Protein AF-A0A3R6YAS5-F1 (afdb_monomer_lite)

pLDDT: mean 71.25, std 13.79, range [33.53, 87.19]

Radius of gyration: 24.69 Å; chains: 1; bounding box: 52×56×69 Å

Sequence (147 aa):
MSTKKKSKSNSSSVPAPNKADNGPSIRIVYDVEAYTKHYNHMAATLTRVFPTLRCFGQKATPTLKGMLLAFSILVLQGLLALSVFYGEAFLL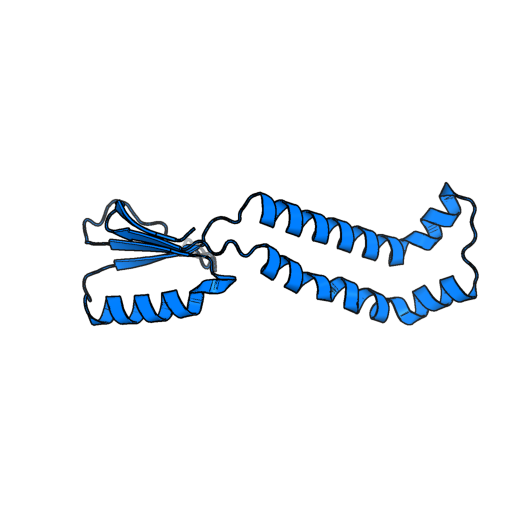DHFGIALEFHVSQFIKDYQMMILLPIAFITPIMQYVARNGKYEVYYNGTTIFLQA

Foldseek 3Di:
DDDPDDPPPPDPDFDDDDPPDPFKEKEKAFACVPCVVVLVVVVVVCCVVPVRYHYHYHYHDFDPQLVVVLVVLVVVLVVQLCCLVCVQVVCCPPVVDHDPPVVNVCSVVCVVVSNVVSVVCNVVSSVSSDDRWIWMDIPNHTPDTDD

Secondary structure (DSSP, 8-state):
-------------PPP--TT--S-EEEEEE-HHHHHHHHHHHHHHHHHH-TTPEEEEEEPPPPHHHHHHHHHHHHHHHHHHHHHHHHHHHHHHHH-----HHHHHHHHHTHHHHHHHHHTTHHHHHHHH----EEEEETTEEEEEE-

Organism: NCBI:txid157072

Structure (mmCIF, N/CA/C/O backbone):
data_AF-A0A3R6YAS5-F1
#
_entry.id   AF-A0A3R6YAS5-F1
#
loop_
_atom_site.group_PDB
_atom_site.id
_atom_site.type_symbol
_atom_site.label_atom_id
_atom_site.label_alt_id
_atom_site.label_comp_id
_atom_site.label_asym_id
_atom_site.label_entity_id
_atom_site.label_seq_id
_atom_site.pdbx_PDB_ins_code
_atom_site.Cartn_x
_atom_site.Cartn_y
_atom_site.Cartn_z
_atom_site.occupancy
_atom_site.B_iso_or_equiv
_atom_site.auth_seq_id
_atom_site.auth_comp_id
_atom_site.auth_asym_id
_atom_site.auth_atom_id
_atom_site.pdbx_PDB_model_num
ATOM 1 N N . MET A 1 1 ? -2.278 42.989 25.191 1.00 33.66 1 MET A N 1
ATOM 2 C CA . MET A 1 1 ? -3.214 42.089 24.478 1.00 33.66 1 MET A CA 1
ATOM 3 C C . MET A 1 1 ? -2.397 41.093 23.669 1.00 33.66 1 MET A C 1
ATOM 5 O O . MET A 1 1 ? -1.749 41.496 22.718 1.00 33.66 1 MET A O 1
ATOM 9 N N . SER A 1 2 ? -2.339 39.831 24.103 1.00 40.03 2 SER A N 1
ATOM 10 C CA . SER A 1 2 ? -1.524 38.781 23.476 1.00 40.03 2 SER A CA 1
ATOM 11 C C . SER A 1 2 ? -2.443 37.788 22.767 1.00 40.03 2 SER A C 1
ATOM 13 O O . SER A 1 2 ? -3.175 37.036 23.409 1.00 40.03 2 SER A O 1
ATOM 15 N N . THR A 1 3 ? -2.459 37.824 21.438 1.00 44.53 3 THR A N 1
ATOM 16 C CA . THR A 1 3 ? -3.255 36.929 20.592 1.00 44.53 3 THR A CA 1
ATOM 17 C C . THR A 1 3 ? -2.469 35.650 20.315 1.00 44.53 3 THR A C 1
ATOM 19 O O . THR A 1 3 ? -1.824 35.483 19.281 1.00 44.53 3 THR A O 1
ATOM 22 N N . LYS A 1 4 ? -2.526 34.694 21.248 1.00 41.19 4 LYS A N 1
ATOM 23 C CA . LYS A 1 4 ? -2.012 33.339 21.006 1.00 41.19 4 LYS A CA 1
ATOM 24 C C . LYS A 1 4 ? -2.959 32.604 20.046 1.00 41.19 4 LYS A C 1
ATOM 26 O O . LYS A 1 4 ? -3.986 32.060 20.449 1.00 41.19 4 LYS A O 1
ATOM 31 N N . LYS A 1 5 ? -2.608 32.614 18.757 1.00 39.31 5 LYS A N 1
ATOM 32 C CA . LYS A 1 5 ? -3.210 31.802 17.685 1.00 39.31 5 LYS A CA 1
ATOM 33 C C . LYS A 1 5 ? -3.177 30.321 18.095 1.00 39.31 5 LYS A C 1
ATOM 35 O O . LYS A 1 5 ? -2.110 29.714 18.161 1.00 39.31 5 LYS A O 1
ATOM 40 N N . LYS A 1 6 ? -4.345 29.731 18.366 1.00 36.88 6 LYS A N 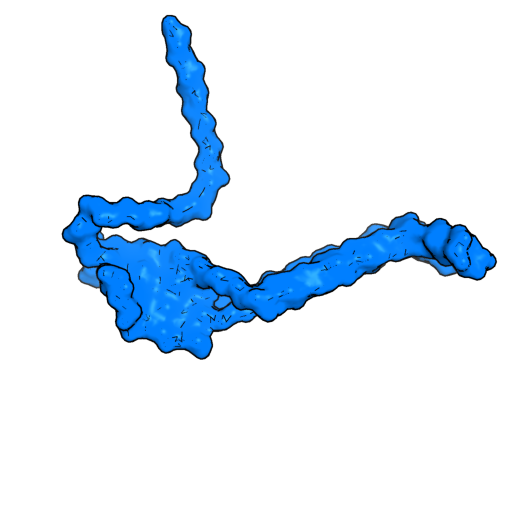1
ATOM 41 C CA . LYS A 1 6 ? -4.510 28.278 18.525 1.00 36.88 6 LYS A CA 1
ATOM 42 C C . LYS A 1 6 ? -4.330 27.637 17.146 1.00 36.88 6 LYS A C 1
ATOM 44 O O . LYS A 1 6 ? -5.218 27.705 16.302 1.00 36.88 6 LYS A O 1
ATOM 49 N N . SER A 1 7 ? -3.153 27.061 16.919 1.00 36.62 7 SER A N 1
ATOM 50 C CA . SER A 1 7 ? -2.884 26.171 15.791 1.00 36.62 7 SER A CA 1
ATOM 51 C C . SER A 1 7 ? -3.851 24.986 15.857 1.00 36.62 7 SER A C 1
ATOM 53 O O . SER A 1 7 ? -3.826 24.194 16.801 1.00 36.62 7 SER A O 1
ATOM 55 N N . LYS A 1 8 ? -4.753 24.908 14.877 1.00 40.12 8 LYS A N 1
ATOM 56 C CA . LYS A 1 8 ? -5.668 23.788 14.673 1.00 40.12 8 LYS A CA 1
ATOM 57 C C . LYS A 1 8 ? -4.883 22.696 13.943 1.00 40.12 8 LYS A C 1
ATOM 59 O O . LYS A 1 8 ? -4.881 22.634 12.720 1.00 40.12 8 LYS A O 1
ATOM 64 N N . SER A 1 9 ? -4.167 21.881 14.714 1.00 33.53 9 SER A N 1
ATOM 65 C CA . SER A 1 9 ? -3.561 20.638 14.235 1.00 33.53 9 SER A CA 1
ATOM 66 C C . SER A 1 9 ? -4.675 19.624 13.974 1.00 33.53 9 SER A C 1
ATOM 68 O O . SER A 1 9 ? -5.212 19.015 14.899 1.00 33.53 9 SER A O 1
ATOM 70 N N . ASN A 1 10 ? -5.051 19.478 12.704 1.00 40.72 10 ASN A N 1
ATOM 71 C CA . ASN A 1 10 ? -5.796 18.329 12.202 1.00 40.72 10 ASN A CA 1
ATOM 72 C C . ASN A 1 10 ? -4.840 17.125 12.178 1.00 40.72 10 ASN A C 1
ATOM 74 O O . ASN A 1 10 ? -4.316 16.747 11.136 1.00 40.72 10 ASN A O 1
ATOM 78 N N . SER A 1 11 ? -4.586 16.532 13.342 1.00 34.00 11 SER A N 1
ATOM 79 C CA . SER A 1 11 ? -4.116 15.152 13.401 1.00 34.00 11 SER A CA 1
ATOM 80 C C . SER A 1 11 ? -5.313 14.297 13.780 1.00 34.00 11 SER A C 1
ATOM 82 O O . SER A 1 11 ? -5.859 14.443 14.873 1.00 34.00 11 SER A O 1
ATOM 84 N N . SER A 1 12 ? -5.722 13.405 12.887 1.00 43.22 12 SER A N 1
ATOM 85 C CA . SER A 1 12 ? -6.565 12.253 13.199 1.00 43.22 12 SER A CA 1
ATOM 86 C C . SER A 1 12 ? -5.771 11.262 14.063 1.00 43.22 12 SER A C 1
ATOM 88 O O . SER A 1 12 ? -5.534 10.121 13.671 1.00 43.22 12 SER A O 1
ATOM 90 N N . SER A 1 13 ? -5.285 11.723 15.215 1.00 37.75 13 SER A N 1
ATOM 91 C CA . SER A 1 13 ? -4.716 10.878 16.249 1.00 37.75 13 SER A CA 1
ATOM 92 C C . SER A 1 13 ? -5.852 10.526 17.197 1.00 37.75 13 SER A C 1
ATOM 94 O O . SER A 1 13 ? -6.390 11.361 17.922 1.00 37.75 13 SER A O 1
ATOM 96 N N . VAL A 1 14 ? -6.272 9.263 17.133 1.00 47.59 14 VAL A N 1
ATOM 97 C CA . VAL A 1 14 ? -7.073 8.659 18.197 1.00 47.59 14 VAL A CA 1
ATOM 98 C C . VAL A 1 14 ? -6.329 8.937 19.512 1.00 47.59 14 VAL A C 1
ATOM 100 O O . VAL A 1 14 ? -5.121 8.682 19.559 1.00 47.59 14 VAL A O 1
ATOM 103 N N . PRO A 1 15 ? -6.984 9.496 20.548 1.00 44.47 15 PRO A N 1
ATOM 104 C CA . PRO A 1 15 ? -6.302 9.879 21.774 1.00 44.47 15 PRO A CA 1
ATOM 105 C C . PRO A 1 15 ? -5.559 8.674 22.348 1.00 44.47 15 PRO A C 1
ATOM 107 O O . PRO A 1 15 ? -6.160 7.622 22.582 1.00 44.47 15 PRO A O 1
ATOM 110 N N . ALA A 1 16 ? -4.252 8.822 22.577 1.00 47.47 16 ALA A N 1
ATOM 111 C CA . ALA A 1 16 ? -3.515 7.869 23.389 1.00 47.47 16 ALA A CA 1
ATOM 112 C C . ALA A 1 16 ? -4.207 7.789 24.764 1.00 47.47 16 ALA A C 1
ATOM 114 O O . ALA A 1 16 ? -4.554 8.832 25.327 1.00 47.47 16 ALA A O 1
ATOM 115 N N . PRO A 1 17 ? -4.469 6.585 25.298 1.00 47.72 17 PRO A N 1
ATOM 116 C CA . PRO A 1 17 ? -5.245 6.448 26.517 1.00 47.72 17 PRO A CA 1
ATOM 117 C C . PRO A 1 17 ? -4.462 7.056 27.679 1.00 47.72 17 PRO A C 1
ATOM 119 O O . PRO A 1 17 ? -3.416 6.540 28.077 1.00 47.72 17 PRO A O 1
ATOM 122 N N . ASN A 1 18 ? -4.985 8.153 28.229 1.00 43.28 18 ASN A N 1
ATOM 123 C CA . ASN A 1 18 ? -4.567 8.659 29.526 1.00 43.28 18 ASN A CA 1
ATOM 124 C C . ASN A 1 18 ? -4.810 7.545 30.551 1.00 43.28 18 ASN A C 1
ATOM 126 O O . ASN A 1 18 ? -5.955 7.191 30.826 1.00 43.28 18 ASN A O 1
ATOM 130 N N . LYS A 1 19 ? -3.730 7.004 31.123 1.00 47.19 19 LYS A N 1
ATOM 131 C CA . LYS A 1 19 ? -3.717 5.978 32.185 1.00 47.19 19 LYS A CA 1
ATOM 132 C C . LYS A 1 19 ? -4.412 6.402 33.502 1.00 47.19 19 LYS A C 1
ATOM 134 O O . LYS A 1 19 ? -4.235 5.732 34.508 1.00 47.19 19 LYS A O 1
ATOM 139 N N . ALA A 1 20 ? -5.164 7.503 33.520 1.00 41.66 20 ALA A N 1
ATOM 140 C CA . ALA A 1 20 ? -5.656 8.148 34.737 1.00 41.66 20 ALA A CA 1
ATOM 141 C C . ALA A 1 20 ? -7.187 8.111 34.930 1.00 41.66 20 ALA A C 1
ATOM 143 O O . ALA A 1 20 ? -7.654 8.561 35.968 1.00 41.66 20 ALA A O 1
ATOM 144 N N . ASP A 1 21 ? -7.966 7.553 33.996 1.00 46.03 21 ASP A N 1
ATOM 145 C CA . ASP A 1 21 ? -9.412 7.340 34.184 1.00 46.03 21 ASP A CA 1
ATOM 146 C C . ASP A 1 21 ? -9.695 5.841 34.386 1.00 46.03 21 ASP A C 1
ATOM 148 O O . ASP A 1 21 ? -9.742 5.071 33.425 1.00 46.03 21 ASP A O 1
ATOM 152 N N . ASN A 1 22 ? -9.871 5.433 35.647 1.00 52.41 22 ASN A N 1
ATOM 153 C CA . ASN A 1 22 ? -10.177 4.068 36.107 1.00 52.41 22 ASN A CA 1
ATOM 154 C C . ASN A 1 22 ? -11.610 3.620 35.735 1.00 52.41 22 ASN A C 1
ATOM 156 O O . ASN A 1 22 ? -12.427 3.320 36.602 1.00 52.41 22 ASN A O 1
ATOM 160 N N . GLY A 1 23 ? -11.943 3.597 34.446 1.00 63.34 23 GLY A N 1
ATOM 161 C CA . GLY A 1 23 ? -13.168 2.984 33.924 1.00 63.34 23 GLY A CA 1
ATOM 162 C C . GLY A 1 23 ? -12.866 1.707 33.130 1.00 63.34 23 GLY A C 1
ATOM 163 O O . GLY A 1 23 ? -11.775 1.591 32.563 1.00 63.34 23 GLY A O 1
ATOM 164 N N . PRO A 1 24 ? -13.808 0.748 33.033 1.00 69.75 24 PRO A N 1
ATOM 165 C CA . PRO A 1 24 ? -13.637 -0.415 32.169 1.00 69.75 24 PRO A CA 1
ATOM 166 C C . PRO A 1 24 ? -13.465 0.050 30.716 1.00 69.75 24 PRO A C 1
ATOM 168 O O . PRO A 1 24 ? -14.303 0.771 30.164 1.00 69.75 24 PRO A O 1
ATOM 171 N N . SER A 1 25 ? -12.343 -0.329 30.102 1.00 76.12 25 SER A N 1
ATOM 172 C CA . SER A 1 25 ? -11.995 0.059 28.735 1.00 76.12 25 SER A CA 1
ATOM 173 C C . SER A 1 25 ? -11.669 -1.160 27.882 1.00 76.12 25 SER A C 1
ATOM 175 O O . SER A 1 25 ? -10.976 -2.079 28.324 1.00 76.12 25 SER A O 1
ATOM 177 N N . ILE A 1 26 ? -12.174 -1.160 26.649 1.00 80.50 26 ILE A N 1
ATOM 178 C CA . ILE A 1 26 ? -11.859 -2.158 25.628 1.00 80.50 26 ILE A CA 1
ATOM 179 C C . ILE A 1 26 ? -11.013 -1.481 24.558 1.00 80.50 26 ILE A C 1
ATOM 181 O O . ILE A 1 26 ? -11.403 -0.463 23.987 1.00 80.50 26 ILE A O 1
ATOM 185 N N . ARG A 1 27 ? -9.847 -2.051 24.270 1.00 82.00 27 ARG A N 1
ATOM 186 C CA . ARG A 1 27 ? -8.978 -1.636 23.172 1.00 82.00 27 ARG A CA 1
ATOM 187 C C . ARG A 1 27 ? -8.950 -2.742 22.132 1.00 82.00 27 ARG A C 1
ATOM 189 O O . ARG A 1 27 ? -8.583 -3.867 22.444 1.00 82.00 27 ARG A O 1
ATOM 196 N N . ILE A 1 28 ? -9.294 -2.411 20.898 1.00 81.62 28 ILE A N 1
ATOM 197 C CA . ILE A 1 28 ? -9.254 -3.331 19.763 1.00 81.62 28 ILE A CA 1
ATOM 198 C C . ILE A 1 28 ? -8.097 -2.891 18.873 1.00 81.62 28 ILE A C 1
ATOM 200 O O . ILE A 1 28 ? -8.126 -1.786 18.327 1.00 81.62 28 ILE A O 1
ATOM 204 N N . VAL A 1 29 ? -7.070 -3.726 18.752 1.00 83.00 29 VAL A N 1
ATOM 205 C CA . VAL A 1 29 ? -5.975 -3.537 17.799 1.00 83.00 29 VAL A CA 1
ATOM 206 C C . VAL A 1 29 ? -6.331 -4.315 16.541 1.00 83.00 29 VAL A C 1
ATOM 208 O O . VAL A 1 29 ? -6.454 -5.533 16.591 1.00 83.00 29 VAL A O 1
ATOM 211 N N . TYR A 1 30 ? -6.518 -3.634 15.416 1.00 78.44 30 TYR A N 1
ATOM 212 C CA . TYR A 1 30 ? -6.968 -4.296 14.193 1.00 78.44 30 TYR A CA 1
ATOM 213 C C . TYR A 1 30 ? -6.281 -3.760 12.943 1.00 78.44 30 TYR A C 1
ATOM 215 O O . TYR A 1 30 ? -5.841 -2.606 12.879 1.00 78.44 30 TYR A O 1
ATOM 223 N N . ASP A 1 31 ? -6.200 -4.616 11.931 1.00 79.62 31 ASP A N 1
ATOM 224 C CA . ASP A 1 31 ? -5.846 -4.212 10.579 1.00 79.62 31 ASP A CA 1
ATOM 225 C C . ASP A 1 31 ? -6.971 -3.356 9.979 1.00 79.62 31 ASP A C 1
ATOM 227 O O . ASP A 1 31 ? -8.055 -3.847 9.657 1.00 79.62 31 ASP A O 1
ATOM 231 N N . VAL A 1 32 ? -6.711 -2.054 9.851 1.00 75.75 32 VAL A N 1
ATOM 232 C CA . VAL A 1 32 ? -7.666 -1.057 9.342 1.00 75.75 32 VAL A CA 1
ATOM 233 C C . VAL A 1 32 ? -8.106 -1.389 7.915 1.00 75.75 32 VAL A C 1
ATOM 235 O O . VAL A 1 32 ? -9.259 -1.181 7.552 1.00 75.75 32 VAL A O 1
ATOM 238 N N . GLU A 1 33 ? -7.238 -1.977 7.100 1.00 73.69 33 GLU A N 1
ATOM 239 C CA . GLU A 1 33 ? -7.567 -2.247 5.700 1.00 73.69 33 GLU A CA 1
ATOM 240 C C . GLU A 1 33 ? -8.462 -3.481 5.522 1.00 73.69 33 GLU A C 1
ATOM 242 O O . GLU A 1 33 ? -9.072 -3.673 4.466 1.00 73.69 33 GLU A O 1
ATOM 247 N N . ALA A 1 34 ? -8.566 -4.331 6.544 1.00 73.12 34 ALA A N 1
ATOM 248 C CA . ALA A 1 34 ? -9.394 -5.535 6.526 1.00 73.12 34 ALA A CA 1
ATOM 249 C C . ALA A 1 34 ? -10.624 -5.431 7.440 1.00 73.12 34 ALA A C 1
ATOM 251 O O . ALA A 1 34 ? -11.723 -5.812 7.038 1.00 73.12 34 ALA A O 1
ATOM 252 N N . TYR A 1 35 ? -10.472 -4.876 8.644 1.00 77.50 35 TYR A N 1
ATOM 253 C CA . TYR A 1 35 ? -11.448 -5.030 9.726 1.00 77.50 35 TYR A CA 1
ATOM 254 C C . TYR A 1 35 ? -12.140 -3.738 10.173 1.00 77.50 35 TYR A C 1
ATOM 256 O O . TYR A 1 35 ? -12.896 -3.777 11.141 1.00 77.50 35 TYR A O 1
ATOM 264 N N . THR A 1 36 ? -11.995 -2.605 9.472 1.00 81.44 36 THR A N 1
ATOM 265 C CA . THR A 1 36 ? -12.695 -1.355 9.850 1.00 81.44 36 THR A CA 1
ATOM 266 C C . THR A 1 36 ? -14.211 -1.515 9.952 1.00 81.44 36 THR A C 1
ATOM 268 O O . THR A 1 36 ? -14.816 -1.015 10.898 1.00 81.44 36 THR A O 1
ATOM 271 N N . LYS A 1 37 ? -14.849 -2.242 9.025 1.00 83.19 37 LYS A N 1
ATOM 272 C CA . LYS A 1 37 ? -16.303 -2.483 9.089 1.00 83.19 37 LYS A CA 1
ATOM 273 C C . LYS A 1 37 ? -16.690 -3.309 10.321 1.00 83.19 37 LYS A C 1
ATOM 275 O O . LYS A 1 37 ? -17.661 -2.975 10.996 1.00 83.19 37 LYS A O 1
ATOM 280 N N . HIS A 1 38 ? -15.902 -4.338 10.636 1.00 81.81 38 HIS A N 1
ATOM 281 C CA . HIS A 1 38 ? -16.113 -5.193 11.805 1.00 81.81 38 HIS A CA 1
ATOM 282 C C . HIS A 1 38 ? -15.912 -4.424 13.114 1.00 81.81 38 HIS A C 1
ATOM 284 O O . HIS A 1 38 ? -16.758 -4.509 14.003 1.00 81.81 38 HIS A O 1
ATOM 290 N N . TYR A 1 39 ? -14.862 -3.601 13.196 1.00 82.75 39 TYR A N 1
ATOM 291 C CA . TYR A 1 39 ? -14.630 -2.709 14.329 1.00 82.75 39 TYR A CA 1
ATOM 292 C C . TYR A 1 39 ? -15.796 -1.738 14.528 1.00 82.75 39 TYR A C 1
ATOM 294 O O . TYR A 1 39 ? -16.307 -1.640 15.638 1.00 82.75 39 TYR A O 1
ATOM 302 N N . ASN A 1 40 ? -16.267 -1.065 13.473 1.00 85.19 40 ASN A N 1
ATOM 303 C CA . ASN A 1 40 ? -17.370 -0.105 13.584 1.00 85.19 40 ASN A CA 1
ATOM 304 C C . ASN A 1 40 ? -18.661 -0.769 14.082 1.00 85.19 40 ASN A C 1
ATOM 306 O O . ASN A 1 40 ? -19.341 -0.223 14.949 1.00 85.19 40 ASN A O 1
ATOM 310 N N . HIS A 1 41 ? -18.976 -1.962 13.572 1.00 85.38 41 HIS A N 1
ATOM 311 C CA . HIS A 1 41 ? -20.139 -2.730 14.014 1.00 85.38 41 HIS A CA 1
ATOM 312 C C . HIS A 1 41 ? -20.019 -3.160 15.484 1.00 85.38 41 HIS A C 1
ATOM 314 O O . HIS A 1 41 ? -20.954 -2.988 16.271 1.00 85.38 41 HIS A O 1
ATOM 320 N N . MET A 1 42 ? -18.857 -3.685 15.884 1.00 81.69 42 MET A N 1
ATOM 321 C CA . MET A 1 42 ? -18.604 -4.065 17.273 1.00 81.69 42 MET A CA 1
ATOM 322 C C . MET A 1 42 ? -18.622 -2.866 18.216 1.00 81.69 42 MET A C 1
ATOM 324 O O . MET A 1 42 ? -19.249 -2.942 19.267 1.00 81.69 42 MET A O 1
ATOM 328 N N . ALA A 1 43 ? -17.982 -1.758 17.846 1.00 81.81 43 ALA A N 1
ATOM 329 C CA . ALA A 1 43 ? -17.948 -0.542 18.647 1.00 81.81 43 ALA A CA 1
ATOM 330 C C . ALA A 1 43 ? -19.362 0.017 18.855 1.00 81.81 43 ALA A C 1
ATOM 332 O O . ALA A 1 43 ? -19.717 0.333 19.985 1.00 81.81 43 ALA A O 1
ATOM 333 N N . ALA A 1 44 ? -20.190 0.062 17.805 1.00 83.75 44 ALA A N 1
ATOM 334 C CA . ALA A 1 44 ? -21.585 0.498 17.900 1.00 83.75 44 ALA A CA 1
ATOM 335 C C . ALA A 1 44 ? -22.441 -0.428 18.783 1.00 83.75 44 ALA A C 1
ATOM 337 O O . ALA A 1 44 ? -23.308 0.033 19.523 1.00 83.75 44 ALA A O 1
ATOM 338 N N . THR A 1 45 ? -22.194 -1.739 18.729 1.00 85.19 45 THR A N 1
ATOM 339 C CA . THR A 1 45 ? -22.901 -2.711 19.576 1.00 85.19 45 THR A CA 1
ATOM 340 C C . THR A 1 45 ? -22.466 -2.582 21.038 1.00 85.19 45 THR A C 1
ATOM 342 O O . THR A 1 45 ? -23.305 -2.547 21.935 1.00 85.19 45 THR A O 1
ATOM 345 N N . LEU A 1 46 ? -21.161 -2.450 21.287 1.00 80.38 46 LEU A N 1
ATOM 346 C CA . LEU A 1 46 ? -20.589 -2.317 22.627 1.00 80.38 46 LEU A CA 1
ATOM 347 C C . LEU A 1 46 ? -21.038 -1.032 23.321 1.00 80.38 46 LEU A C 1
ATOM 349 O O . LEU A 1 46 ? -21.391 -1.089 24.492 1.00 80.38 46 LEU A O 1
ATOM 353 N N . THR A 1 47 ? -21.090 0.101 22.619 1.00 81.75 47 THR A N 1
ATOM 354 C CA . THR A 1 47 ? -21.581 1.362 23.200 1.00 81.75 47 THR A CA 1
ATOM 355 C C . THR A 1 47 ? -23.081 1.331 23.477 1.00 81.75 47 THR A C 1
ATOM 357 O O . THR A 1 47 ? -23.536 1.961 24.429 1.00 81.75 47 THR A O 1
ATOM 360 N N . ARG A 1 48 ? -23.856 0.574 22.688 1.00 83.12 48 ARG A N 1
ATOM 361 C CA . ARG A 1 48 ? -25.294 0.382 22.916 1.00 83.12 48 ARG A CA 1
ATOM 362 C C . ARG A 1 48 ? -25.582 -0.495 24.136 1.00 83.12 48 ARG A C 1
ATOM 364 O O . ARG A 1 48 ? -26.515 -0.199 24.873 1.00 83.12 48 ARG A O 1
ATOM 371 N N . VAL A 1 49 ? -24.821 -1.573 24.328 1.00 85.00 49 VAL A N 1
ATOM 372 C CA . VAL A 1 49 ? -25.025 -2.526 25.436 1.00 85.00 49 VAL A CA 1
ATOM 373 C C . VAL A 1 49 ? -24.356 -2.041 26.727 1.00 85.00 49 VAL A C 1
ATOM 375 O O . VAL A 1 49 ? -24.919 -2.197 27.807 1.00 85.00 49 VAL A O 1
ATOM 378 N N . PHE A 1 50 ? -23.186 -1.409 26.624 1.00 80.00 50 PHE A N 1
ATOM 379 C CA . PHE A 1 50 ? -22.392 -0.923 27.753 1.00 80.00 50 PHE A CA 1
ATOM 380 C C . PHE A 1 50 ? -22.028 0.561 27.562 1.00 80.00 50 PHE A C 1
ATOM 382 O O . PHE A 1 50 ? -20.903 0.885 27.178 1.00 80.00 50 PHE A O 1
ATOM 389 N N . PRO A 1 51 ? -22.949 1.497 27.855 1.00 74.00 51 PRO A N 1
ATOM 390 C CA . PRO A 1 51 ? -22.745 2.927 27.595 1.00 74.00 51 PRO A CA 1
ATOM 391 C C . PRO A 1 51 ? -21.645 3.573 28.453 1.00 74.00 51 PRO A C 1
ATOM 393 O O . PRO A 1 51 ? -21.117 4.623 28.100 1.00 74.00 51 PRO A O 1
ATOM 396 N N . THR A 1 52 ? -21.274 2.951 29.575 1.00 75.12 52 THR A N 1
ATOM 397 C CA . THR A 1 52 ? -20.185 3.404 30.457 1.00 75.12 52 THR A CA 1
ATOM 398 C C . THR A 1 52 ? -18.805 2.919 30.010 1.00 75.12 52 THR A C 1
ATOM 400 O O . THR A 1 52 ? -17.790 3.375 30.541 1.00 75.12 52 THR A O 1
ATOM 403 N N . LEU A 1 53 ? -18.746 1.998 29.045 1.00 72.12 53 LEU A N 1
ATOM 404 C CA . LEU A 1 53 ? -17.520 1.346 28.616 1.00 72.12 53 LEU A CA 1
ATOM 405 C C . LEU A 1 53 ? -16.853 2.133 27.482 1.00 72.12 53 LEU A C 1
ATOM 407 O O . LEU A 1 53 ? -17.460 2.430 26.452 1.00 72.12 53 LEU A O 1
ATOM 411 N N . ARG A 1 54 ? -15.570 2.464 27.652 1.00 76.00 54 ARG A N 1
ATOM 412 C CA . ARG A 1 54 ? -14.805 3.191 26.628 1.00 76.00 54 ARG A CA 1
ATOM 413 C C . ARG A 1 54 ? -14.201 2.205 25.628 1.00 76.00 54 ARG A C 1
ATOM 415 O O . ARG A 1 54 ? -13.369 1.382 26.005 1.00 76.00 54 ARG A O 1
ATOM 422 N N . CYS A 1 55 ? -14.598 2.301 24.359 1.00 76.56 55 CYS A N 1
ATOM 423 C CA . CYS A 1 55 ? -14.066 1.476 23.274 1.00 76.56 55 CYS A CA 1
ATOM 424 C C . CYS A 1 55 ? -13.062 2.273 22.428 1.00 76.56 55 CYS A C 1
ATOM 426 O O . CYS A 1 55 ? -13.408 3.305 21.857 1.00 76.56 55 CYS A O 1
ATOM 428 N N . PHE A 1 56 ? -11.831 1.778 22.305 1.00 79.88 56 PHE A N 1
ATOM 429 C CA . PHE A 1 56 ? -10.760 2.406 21.529 1.00 79.88 56 PHE A CA 1
ATOM 430 C C . PHE A 1 56 ? -10.300 1.488 20.401 1.00 79.88 56 PHE A C 1
ATOM 432 O O . PHE A 1 56 ? -10.015 0.314 20.622 1.00 79.88 56 PHE A O 1
ATOM 439 N N . GLY A 1 57 ? -10.206 2.031 19.191 1.00 76.88 57 GLY A N 1
ATOM 440 C CA . GLY A 1 57 ? -9.582 1.362 18.055 1.00 76.88 57 GLY A CA 1
ATOM 441 C C . GLY A 1 57 ? -8.126 1.790 17.932 1.00 76.88 57 GLY A C 1
ATOM 442 O O . GLY A 1 57 ? -7.839 2.985 17.916 1.00 76.88 57 GLY A O 1
ATOM 443 N N . GLN A 1 58 ? -7.209 0.836 17.830 1.00 80.00 58 GLN A N 1
ATOM 444 C CA . GLN A 1 58 ? -5.801 1.088 17.545 1.00 80.00 58 GLN A CA 1
ATOM 445 C C . GLN A 1 58 ? -5.423 0.372 16.244 1.00 80.00 58 GLN A C 1
ATOM 447 O O . GLN A 1 58 ? -5.729 -0.802 16.054 1.00 80.00 58 GLN A O 1
ATOM 452 N N . LYS A 1 59 ? -4.750 1.079 15.331 1.00 77.19 59 LYS A N 1
ATOM 453 C CA . LYS A 1 59 ? -4.238 0.467 14.100 1.00 77.19 59 LYS A CA 1
ATOM 454 C C . LYS A 1 59 ? -3.155 -0.553 14.45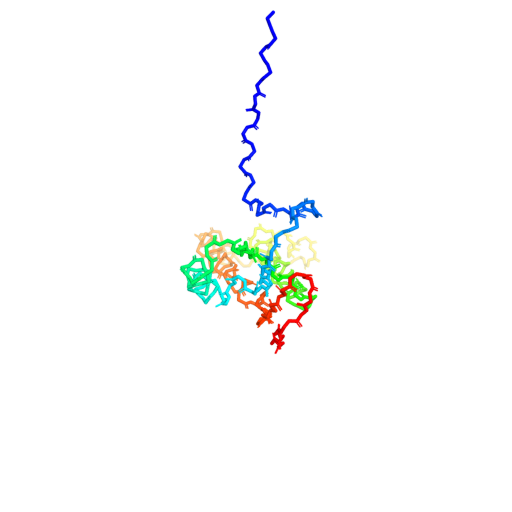7 1.00 77.19 59 LYS A C 1
ATOM 456 O O . LYS A 1 59 ? -2.217 -0.220 15.185 1.00 77.19 59 LYS A O 1
ATOM 461 N N . ALA A 1 60 ? -3.279 -1.772 13.938 1.00 74.19 60 ALA A N 1
ATOM 462 C CA . ALA A 1 60 ? -2.229 -2.776 14.029 1.00 74.19 60 ALA A CA 1
ATOM 463 C C . ALA A 1 60 ? -0.954 -2.265 13.345 1.00 74.19 60 ALA A C 1
ATOM 465 O O . ALA A 1 60 ? -1.002 -1.687 12.256 1.00 74.19 60 ALA A O 1
ATOM 466 N N . THR A 1 61 ? 0.195 -2.467 13.988 1.00 69.00 61 THR A N 1
ATOM 467 C CA . THR A 1 61 ? 1.486 -2.143 13.379 1.00 69.00 61 THR A CA 1
ATOM 468 C C . THR A 1 61 ? 1.699 -3.012 12.142 1.00 69.00 61 THR A C 1
ATOM 470 O O . THR A 1 61 ? 1.457 -4.222 12.222 1.00 69.00 61 THR A O 1
ATOM 473 N N . PRO A 1 62 ? 2.149 -2.432 11.016 1.00 65.19 62 PRO A N 1
ATOM 474 C CA . PRO A 1 62 ? 2.435 -3.205 9.821 1.00 65.19 62 PRO A CA 1
ATOM 475 C C . PRO A 1 62 ? 3.511 -4.264 10.103 1.00 65.19 62 PRO A C 1
ATOM 477 O O . PRO A 1 62 ? 4.440 -4.009 10.873 1.00 65.19 62 PRO A O 1
ATOM 480 N N . THR A 1 63 ? 3.400 -5.457 9.510 1.00 74.75 63 THR A N 1
ATOM 481 C CA . THR A 1 63 ? 4.465 -6.462 9.634 1.00 74.75 63 THR A CA 1
ATOM 482 C C . THR A 1 63 ? 5.721 -5.990 8.910 1.00 74.75 63 THR A C 1
ATOM 484 O O . THR A 1 63 ? 5.655 -5.305 7.888 1.00 74.75 63 THR A O 1
ATOM 487 N N . LEU A 1 64 ? 6.888 -6.409 9.411 1.00 75.00 64 LEU A N 1
ATOM 488 C CA . LEU A 1 64 ? 8.176 -6.111 8.779 1.00 75.00 64 LEU A CA 1
ATOM 489 C C . LEU A 1 64 ? 8.206 -6.572 7.311 1.00 75.00 64 LEU A C 1
ATOM 491 O O . LEU A 1 64 ? 8.709 -5.858 6.451 1.00 75.00 64 LEU A O 1
ATOM 495 N N . LYS A 1 65 ? 7.611 -7.737 7.019 1.00 74.06 65 LYS A N 1
ATOM 496 C CA . LYS A 1 65 ? 7.509 -8.287 5.660 1.00 74.06 65 LYS A CA 1
ATOM 497 C C . LYS A 1 65 ? 6.644 -7.412 4.749 1.00 74.06 65 LYS A C 1
ATOM 499 O O . LYS A 1 65 ? 7.088 -7.082 3.654 1.00 74.06 65 LYS A O 1
ATOM 504 N N . GLY A 1 66 ? 5.462 -6.993 5.211 1.00 72.50 66 GLY A N 1
ATOM 505 C CA . GLY A 1 66 ? 4.588 -6.089 4.455 1.00 72.50 66 GLY A CA 1
ATOM 506 C C . GLY A 1 66 ? 5.241 -4.729 4.198 1.00 72.50 66 GLY A C 1
ATOM 507 O O . GLY A 1 66 ? 5.154 -4.198 3.094 1.00 72.50 66 GLY A O 1
ATOM 508 N N . MET A 1 67 ? 5.983 -4.202 5.178 1.00 74.06 67 MET A N 1
ATOM 509 C CA . MET A 1 67 ? 6.722 -2.943 5.040 1.00 74.06 67 MET A CA 1
ATOM 510 C C . MET A 1 67 ? 7.873 -3.043 4.030 1.00 74.06 67 MET A C 1
ATOM 512 O O . MET A 1 67 ? 8.023 -2.158 3.191 1.00 74.06 67 MET A O 1
ATOM 516 N N . LEU A 1 68 ? 8.661 -4.124 4.074 1.00 80.19 68 LEU A N 1
ATOM 517 C CA . LEU A 1 68 ? 9.743 -4.367 3.113 1.00 80.19 68 LEU A CA 1
ATOM 518 C C . LEU A 1 68 ? 9.212 -4.533 1.690 1.00 80.19 68 LEU A C 1
ATOM 520 O O . LEU A 1 68 ? 9.798 -4.002 0.749 1.00 80.19 68 LEU A O 1
ATOM 524 N N . LEU A 1 69 ? 8.092 -5.236 1.529 1.00 79.88 69 LEU A N 1
ATOM 525 C CA . LEU A 1 69 ? 7.504 -5.457 0.216 1.00 79.88 69 LEU A CA 1
ATOM 526 C C . LEU A 1 69 ? 6.910 -4.157 -0.345 1.00 79.88 69 LEU A C 1
ATOM 528 O O . LEU A 1 69 ? 7.224 -3.797 -1.478 1.00 79.88 69 LEU A O 1
ATOM 532 N N . ALA A 1 70 ? 6.173 -3.382 0.455 1.00 78.25 70 ALA A N 1
ATOM 533 C CA . ALA A 1 70 ? 5.711 -2.050 0.054 1.00 78.25 70 ALA A CA 1
ATOM 534 C C . ALA A 1 70 ? 6.879 -1.124 -0.333 1.00 78.25 70 ALA A C 1
ATOM 536 O O . ALA A 1 70 ? 6.818 -0.443 -1.355 1.00 78.25 70 ALA A O 1
ATOM 537 N N . PHE A 1 71 ? 7.977 -1.155 0.429 1.00 82.19 71 PHE A N 1
ATOM 538 C CA . PHE A 1 71 ? 9.189 -0.407 0.099 1.00 82.19 71 PHE A CA 1
ATOM 539 C C . PHE A 1 71 ? 9.826 -0.879 -1.215 1.00 82.19 71 PHE A C 1
ATOM 541 O O . PHE A 1 71 ? 10.205 -0.053 -2.039 1.00 82.19 71 PHE A O 1
ATOM 548 N N . SER A 1 72 ? 9.892 -2.191 -1.460 1.00 83.69 72 SER A N 1
ATOM 549 C CA . SER A 1 72 ? 10.428 -2.736 -2.715 1.00 83.69 72 SER A CA 1
ATOM 550 C C . SER A 1 72 ? 9.612 -2.300 -3.934 1.00 83.69 72 SER A C 1
ATOM 552 O O . SER A 1 72 ? 10.188 -1.916 -4.950 1.00 83.69 72 SER A O 1
ATOM 554 N N . ILE A 1 73 ? 8.281 -2.268 -3.810 1.00 83.81 73 ILE A N 1
ATOM 555 C CA . ILE A 1 73 ? 7.391 -1.772 -4.861 1.00 83.81 73 ILE A CA 1
ATOM 556 C C . ILE A 1 73 ? 7.637 -0.276 -5.087 1.00 83.81 73 ILE A C 1
ATOM 558 O O . ILE A 1 73 ? 7.691 0.158 -6.233 1.00 83.81 73 ILE A O 1
ATOM 562 N N . LEU A 1 74 ? 7.832 0.510 -4.023 1.00 83.94 74 LEU A N 1
ATOM 563 C CA . LEU A 1 74 ? 8.085 1.949 -4.132 1.00 83.94 74 LEU A CA 1
ATOM 564 C C . LEU A 1 74 ? 9.401 2.230 -4.860 1.00 83.94 74 LEU A C 1
ATOM 566 O O . LEU A 1 74 ? 9.451 3.081 -5.746 1.00 83.94 74 LEU A O 1
ATOM 570 N N . VAL A 1 75 ? 10.455 1.492 -4.512 1.00 86.56 75 VAL A N 1
ATOM 571 C CA . VAL A 1 75 ? 11.756 1.584 -5.182 1.00 86.56 75 VAL A CA 1
ATOM 572 C C . VAL A 1 75 ? 11.625 1.195 -6.651 1.00 86.56 75 VAL A C 1
ATOM 574 O O . VAL A 1 75 ? 12.104 1.924 -7.516 1.00 86.56 75 VAL A O 1
ATOM 577 N N . LEU A 1 76 ? 10.929 0.096 -6.951 1.00 87.19 76 LEU A N 1
ATOM 578 C CA . LEU A 1 76 ? 10.692 -0.346 -8.324 1.00 87.19 76 LEU A CA 1
ATOM 579 C C . LEU A 1 76 ? 9.913 0.705 -9.129 1.00 87.19 76 LEU A C 1
ATOM 581 O O . LEU A 1 76 ? 10.285 1.008 -10.259 1.00 87.19 76 LEU A O 1
ATOM 585 N N . GLN A 1 77 ? 8.879 1.304 -8.538 1.00 85.12 77 GLN A N 1
ATOM 586 C CA . GLN A 1 77 ? 8.078 2.364 -9.150 1.00 85.12 77 GLN A CA 1
ATOM 587 C C . GLN A 1 77 ? 8.919 3.617 -9.429 1.00 85.12 77 GLN A C 1
ATOM 589 O O . GLN A 1 77 ? 8.814 4.206 -10.505 1.00 85.12 77 GLN A O 1
ATOM 594 N N . GLY A 1 78 ? 9.788 3.996 -8.487 1.00 84.56 78 GLY A N 1
ATOM 595 C CA . GLY A 1 78 ? 10.738 5.092 -8.653 1.00 84.56 78 GLY A CA 1
ATOM 596 C C . GLY A 1 78 ? 11.748 4.825 -9.768 1.00 84.56 78 GLY A C 1
ATOM 597 O O . GLY A 1 78 ? 11.969 5.697 -10.601 1.00 84.56 78 GLY A O 1
ATOM 598 N N . LEU A 1 79 ? 12.306 3.613 -9.836 1.00 86.25 79 LEU A N 1
ATOM 599 C CA . LEU A 1 79 ? 13.234 3.207 -10.896 1.00 86.25 79 LEU A CA 1
ATOM 600 C C . LEU A 1 79 ? 12.561 3.177 -12.270 1.00 86.25 79 LEU A C 1
ATOM 602 O O . LEU A 1 79 ? 13.134 3.676 -13.233 1.00 86.25 79 LEU A O 1
ATOM 606 N N . LEU A 1 80 ? 11.335 2.656 -12.362 1.00 84.19 80 LEU A N 1
ATOM 607 C CA . LEU A 1 80 ? 10.536 2.674 -13.589 1.00 84.19 80 LEU A CA 1
ATOM 608 C C . LEU A 1 80 ? 10.275 4.108 -14.054 1.00 84.19 80 LEU A C 1
ATOM 610 O O . LEU A 1 80 ? 10.546 4.430 -15.208 1.00 84.19 80 LEU A O 1
ATOM 614 N N . ALA A 1 81 ? 9.834 4.995 -13.161 1.00 83.38 81 ALA A N 1
ATOM 615 C CA . ALA A 1 81 ? 9.645 6.401 -13.503 1.00 83.38 81 ALA A CA 1
ATOM 616 C C . ALA A 1 81 ? 10.965 7.040 -13.964 1.00 83.38 81 ALA A C 1
ATOM 618 O O . ALA A 1 81 ? 11.018 7.652 -15.027 1.00 83.38 81 ALA A O 1
ATOM 619 N N . LEU A 1 82 ? 12.053 6.835 -13.222 1.00 83.56 82 LEU A N 1
ATOM 620 C CA . LEU A 1 82 ? 13.365 7.392 -13.547 1.00 83.56 82 LEU A CA 1
ATOM 621 C C . LEU A 1 82 ? 13.893 6.861 -14.887 1.00 83.56 82 LEU A C 1
ATOM 623 O O . LEU A 1 82 ? 14.455 7.631 -15.657 1.00 83.56 82 LEU A O 1
ATOM 627 N N . SER A 1 83 ? 13.629 5.597 -15.222 1.00 81.12 83 SER A N 1
ATOM 628 C CA . SER A 1 83 ? 13.960 5.021 -16.530 1.00 81.12 83 SER A CA 1
ATOM 629 C C . SER A 1 83 ? 13.168 5.652 -17.680 1.00 81.12 83 SER A C 1
ATOM 631 O O . SER A 1 83 ? 13.713 5.840 -18.760 1.00 81.12 83 SER A O 1
ATOM 633 N N . VAL A 1 84 ? 11.920 6.067 -17.452 1.00 81.75 84 VAL A N 1
ATOM 634 C CA . VAL A 1 84 ? 11.116 6.763 -18.469 1.00 81.75 84 VAL A CA 1
ATOM 635 C C . VAL A 1 84 ? 11.632 8.187 -18.710 1.00 81.75 84 VAL A C 1
ATOM 637 O O . VAL A 1 84 ? 11.639 8.646 -19.847 1.00 81.75 84 VAL A O 1
ATOM 640 N N . PHE A 1 85 ? 12.089 8.886 -17.665 1.00 77.00 85 PHE A N 1
ATOM 641 C CA . PHE A 1 85 ? 12.590 10.265 -17.783 1.00 77.00 85 PHE A CA 1
ATOM 642 C C . PHE A 1 85 ? 14.060 10.359 -18.215 1.00 77.00 85 PHE A C 1
ATOM 644 O O . PHE A 1 85 ? 14.420 11.261 -18.966 1.00 77.00 85 PHE A O 1
ATOM 651 N N . TYR A 1 86 ? 14.910 9.455 -17.731 1.00 79.44 86 TYR A N 1
ATOM 652 C CA . TYR A 1 86 ? 16.368 9.529 -17.872 1.00 79.44 86 TYR A CA 1
ATOM 653 C C . TYR A 1 86 ? 16.984 8.290 -18.526 1.00 79.44 86 TYR A C 1
ATOM 655 O O . TYR A 1 86 ? 18.197 8.255 -18.719 1.00 79.44 86 TYR A O 1
ATOM 663 N N . GLY A 1 87 ? 16.192 7.274 -18.880 1.00 74.88 87 GLY A N 1
ATOM 664 C CA . GLY A 1 87 ? 16.711 6.028 -19.450 1.00 74.88 87 GLY A CA 1
ATOM 665 C C . GLY A 1 87 ? 17.452 6.234 -20.766 1.00 74.88 87 GLY A C 1
ATOM 666 O O . GLY A 1 87 ? 18.477 5.598 -20.980 1.00 74.88 87 GLY A O 1
ATOM 667 N N . GLU A 1 88 ? 17.000 7.169 -21.606 1.00 72.38 88 GLU A N 1
ATOM 668 C CA . GLU A 1 88 ? 17.692 7.512 -22.854 1.00 72.38 88 GLU A CA 1
ATOM 669 C C . GLU A 1 88 ? 19.092 8.087 -22.582 1.00 72.38 88 GLU A C 1
ATOM 671 O O . GLU A 1 88 ? 20.065 7.617 -23.161 1.00 72.38 88 GLU A O 1
ATOM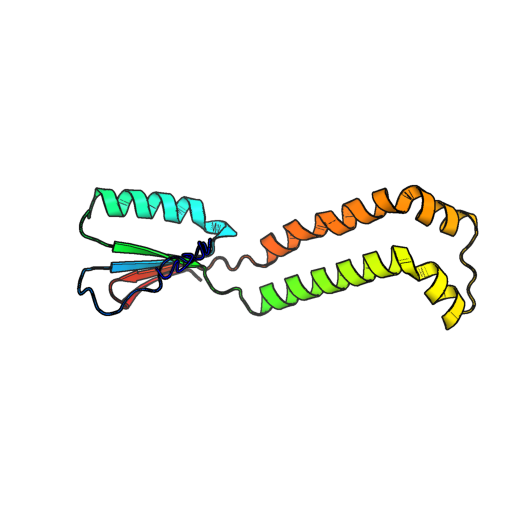 676 N N . ALA A 1 89 ? 19.213 9.032 -21.643 1.00 72.81 89 ALA A N 1
ATOM 677 C CA . ALA A 1 89 ? 20.497 9.621 -21.260 1.00 72.81 89 ALA A CA 1
ATOM 678 C C . ALA A 1 89 ? 21.420 8.603 -20.568 1.00 72.81 89 ALA A C 1
ATOM 680 O O . ALA A 1 89 ? 22.607 8.537 -20.867 1.00 72.81 89 ALA A O 1
ATOM 681 N N . PHE A 1 90 ? 20.870 7.757 -19.693 1.00 72.38 90 PHE A N 1
ATOM 682 C CA . PHE A 1 90 ? 21.625 6.721 -18.989 1.00 72.38 90 PHE A CA 1
ATOM 683 C C . PHE A 1 90 ? 22.198 5.659 -19.944 1.00 72.38 90 PHE A C 1
ATOM 685 O O . PHE A 1 90 ? 23.348 5.250 -19.794 1.00 72.38 90 PHE A O 1
ATOM 692 N N . LEU A 1 91 ? 21.418 5.218 -20.937 1.00 70.81 91 LEU A N 1
ATOM 693 C CA . LEU A 1 91 ? 21.869 4.254 -21.948 1.00 70.81 91 LEU A CA 1
ATOM 694 C C . LEU A 1 91 ? 22.930 4.849 -22.881 1.00 70.81 91 LEU A C 1
ATOM 696 O O . LEU A 1 91 ? 23.881 4.153 -23.247 1.00 70.81 91 LEU A O 1
ATOM 700 N N . LEU A 1 92 ? 22.795 6.134 -23.219 1.00 74.25 92 LEU A N 1
ATOM 701 C CA . LEU A 1 92 ? 23.765 6.841 -24.047 1.00 74.25 92 LEU A CA 1
ATOM 702 C C . LEU A 1 92 ? 25.105 7.022 -23.318 1.00 74.25 92 LEU A C 1
ATOM 704 O O . LEU A 1 92 ? 26.145 6.669 -23.869 1.00 74.25 92 LEU A O 1
ATOM 708 N N . ASP A 1 93 ? 25.077 7.511 -22.075 1.00 76.06 93 ASP A N 1
ATOM 709 C CA . ASP A 1 93 ? 26.284 7.883 -21.325 1.00 76.06 93 ASP A CA 1
ATOM 710 C C . ASP A 1 93 ? 27.062 6.675 -20.790 1.00 76.06 93 ASP A C 1
ATOM 712 O O . ASP A 1 93 ? 28.292 6.707 -20.744 1.00 76.06 93 ASP A O 1
ATOM 716 N N . HIS A 1 94 ? 26.378 5.599 -20.384 1.00 75.44 94 HIS A N 1
ATOM 717 C CA . HIS A 1 94 ? 27.050 4.435 -19.791 1.00 75.44 94 HIS A CA 1
ATOM 718 C C . HIS A 1 94 ? 27.320 3.292 -20.765 1.00 75.44 94 HIS A C 1
ATOM 720 O O . HIS A 1 94 ? 28.285 2.554 -20.562 1.00 75.44 94 HIS A O 1
ATOM 726 N N . PHE A 1 95 ? 26.499 3.128 -21.805 1.00 73.12 95 PHE A N 1
ATOM 727 C CA . PHE A 1 95 ? 26.632 2.014 -22.749 1.00 73.12 95 PHE A CA 1
ATOM 728 C C . PHE A 1 95 ? 26.933 2.462 -24.182 1.00 73.12 95 PHE A C 1
ATOM 730 O O . PHE A 1 95 ? 27.222 1.612 -25.022 1.00 73.12 95 PHE A O 1
ATOM 737 N N . GLY A 1 96 ? 26.88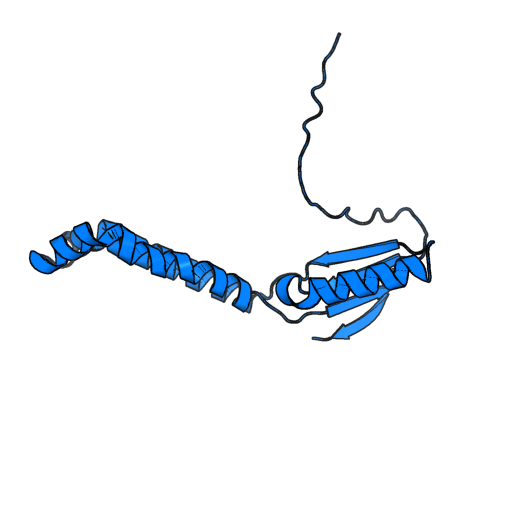5 3.766 -24.484 1.00 69.69 96 GLY A N 1
ATOM 738 C CA . GLY A 1 96 ? 27.068 4.276 -25.846 1.00 69.69 96 GLY A CA 1
ATOM 739 C C . GLY A 1 96 ? 25.960 3.839 -26.809 1.00 69.69 96 GLY A C 1
ATOM 740 O O . GLY A 1 96 ? 26.131 3.922 -28.024 1.00 69.69 96 GLY A O 1
ATOM 741 N N . ILE A 1 97 ? 24.836 3.337 -26.286 1.00 71.94 97 ILE A N 1
ATOM 742 C CA . ILE A 1 97 ? 23.727 2.827 -27.090 1.00 71.94 97 ILE A CA 1
ATOM 743 C C . ILE A 1 97 ? 22.776 3.988 -27.355 1.00 71.94 97 ILE A C 1
ATOM 745 O O . ILE A 1 97 ? 22.026 4.408 -26.473 1.00 71.94 97 ILE A O 1
ATOM 749 N N . ALA A 1 98 ? 22.797 4.489 -28.590 1.00 66.56 98 ALA A N 1
ATOM 750 C CA . ALA A 1 98 ? 21.766 5.387 -29.083 1.00 66.56 98 ALA A CA 1
ATOM 751 C C . ALA A 1 98 ? 20.442 4.629 -29.163 1.00 66.56 98 ALA A C 1
ATOM 753 O O . ALA A 1 98 ? 20.311 3.661 -29.916 1.00 66.56 98 ALA A O 1
ATOM 754 N N . LEU A 1 99 ? 19.470 5.060 -28.361 1.00 66.62 99 LEU A N 1
ATOM 755 C CA . LEU A 1 99 ? 18.122 4.529 -28.445 1.00 66.62 99 LEU A CA 1
ATOM 756 C C . LEU A 1 99 ? 17.563 4.863 -29.832 1.00 66.62 99 LEU A C 1
ATOM 758 O O . LEU A 1 99 ? 17.676 5.997 -30.300 1.00 66.62 99 LEU A O 1
ATOM 762 N N . GLU A 1 100 ? 16.991 3.867 -30.502 1.00 73.00 100 GLU A N 1
ATOM 763 C CA . GLU A 1 100 ? 16.441 4.044 -31.842 1.00 73.00 100 GLU A CA 1
ATOM 764 C C . GLU A 1 100 ? 15.418 5.191 -31.853 1.00 73.00 100 GLU A C 1
ATOM 766 O O . GLU A 1 100 ? 14.571 5.295 -30.960 1.00 73.00 100 GLU A O 1
ATOM 771 N N . PHE A 1 101 ? 15.486 6.051 -32.874 1.00 72.00 101 PHE A N 1
ATOM 772 C CA . PHE A 1 101 ? 14.683 7.276 -32.976 1.00 72.00 101 PHE A CA 1
ATOM 773 C C . PHE A 1 101 ? 13.181 7.030 -32.751 1.00 72.00 101 PHE A C 1
ATOM 775 O O . PHE A 1 101 ? 12.528 7.788 -32.039 1.00 72.00 101 PHE A O 1
ATOM 782 N N . HIS A 1 102 ? 12.652 5.922 -33.278 1.00 72.25 102 HIS A N 1
ATOM 783 C CA . HIS A 1 102 ? 11.242 5.552 -33.138 1.00 72.25 102 HIS A CA 1
ATOM 784 C C . HIS A 1 102 ? 10.861 5.204 -31.690 1.00 72.25 102 HIS A C 1
ATOM 786 O O . HIS A 1 102 ? 9.765 5.532 -31.241 1.00 72.25 102 HIS A O 1
ATOM 792 N N . VAL A 1 103 ? 11.772 4.585 -30.935 1.00 72.44 103 VAL A N 1
ATOM 793 C CA . VAL A 1 103 ? 11.558 4.209 -29.530 1.00 72.44 103 VAL A CA 1
ATOM 794 C C . VAL A 1 103 ? 11.667 5.437 -28.625 1.00 72.44 103 VAL A C 1
ATOM 796 O O . VAL A 1 103 ? 10.835 5.624 -27.739 1.00 72.44 103 VAL A O 1
ATOM 799 N N . SER A 1 104 ? 12.644 6.312 -28.881 1.00 73.19 104 SER A N 1
ATOM 800 C CA . SER A 1 104 ? 12.800 7.587 -28.167 1.00 73.19 104 SER A CA 1
ATOM 801 C C . SER A 1 104 ? 11.573 8.487 -28.338 1.00 73.19 104 SER A C 1
ATOM 803 O O . SER A 1 104 ? 11.034 9.014 -27.361 1.00 73.19 104 SER A O 1
ATOM 805 N N . GLN A 1 105 ? 11.079 8.611 -29.572 1.00 77.06 105 GLN A N 1
ATOM 806 C CA . GLN A 1 105 ? 9.907 9.422 -29.876 1.00 77.06 105 GLN A CA 1
ATOM 807 C C . GLN A 1 105 ? 8.629 8.821 -29.272 1.00 77.06 105 GLN A C 1
ATOM 809 O O . GLN A 1 105 ? 7.850 9.544 -28.661 1.00 77.06 105 GLN A O 1
ATOM 814 N N . PHE A 1 106 ? 8.468 7.493 -29.309 1.00 78.62 106 PHE A N 1
ATOM 815 C CA . PHE A 1 106 ? 7.356 6.808 -28.643 1.00 78.62 106 PHE A CA 1
ATOM 816 C C . PHE A 1 106 ? 7.338 7.043 -27.123 1.00 78.62 106 PHE A C 1
ATOM 818 O O . PHE A 1 106 ? 6.288 7.338 -26.556 1.00 78.62 106 PHE A O 1
ATOM 825 N N . ILE A 1 107 ? 8.487 6.949 -26.445 1.00 78.31 107 ILE A N 1
ATOM 826 C CA . ILE A 1 107 ? 8.562 7.176 -24.991 1.00 78.31 107 ILE A CA 1
ATOM 827 C C . ILE A 1 107 ? 8.191 8.622 -24.641 1.00 78.31 107 ILE A C 1
ATOM 829 O O . ILE A 1 107 ? 7.495 8.837 -23.650 1.00 78.31 107 ILE A O 1
ATOM 833 N N . LYS A 1 108 ? 8.609 9.599 -25.454 1.00 77.31 108 LYS A N 1
ATOM 834 C CA . LYS A 1 108 ? 8.290 11.024 -25.264 1.00 77.31 108 LYS A CA 1
ATOM 835 C C . LYS A 1 108 ? 6.814 11.325 -25.534 1.00 77.31 108 LYS A C 1
ATOM 837 O O . LYS A 1 108 ? 6.171 11.976 -24.713 1.00 77.31 108 LYS A O 1
ATOM 842 N N . ASP A 1 109 ? 6.261 10.794 -26.620 1.00 83.31 109 ASP A N 1
ATOM 843 C CA . ASP A 1 109 ? 4.872 11.041 -27.027 1.00 83.31 109 ASP A CA 1
ATOM 844 C C . ASP A 1 109 ? 3.863 10.367 -26.082 1.00 83.31 109 ASP A C 1
ATOM 846 O O . ASP A 1 109 ? 2.803 10.923 -25.785 1.00 83.31 109 ASP A O 1
ATOM 850 N N . TYR A 1 110 ? 4.203 9.191 -25.547 1.00 82.88 110 TYR A N 1
ATOM 851 C CA . TYR A 1 110 ? 3.331 8.409 -24.664 1.00 82.88 110 TYR A CA 1
ATOM 852 C C . TYR A 1 110 ? 3.746 8.443 -23.193 1.00 82.88 110 TYR A C 1
ATOM 854 O O . TYR A 1 110 ? 3.226 7.670 -22.387 1.00 82.88 110 TYR A O 1
ATOM 862 N N . GLN A 1 111 ? 4.632 9.359 -22.803 1.00 76.69 111 GLN A N 1
ATOM 863 C CA . GLN A 1 111 ? 5.206 9.420 -21.460 1.00 76.69 111 GLN A CA 1
ATOM 864 C C . GLN A 1 111 ? 4.144 9.395 -20.352 1.00 76.69 111 GLN A C 1
ATOM 866 O O . GLN A 1 111 ? 4.218 8.603 -19.414 1.00 76.69 111 GLN A O 1
ATOM 871 N N . MET A 1 112 ? 3.100 10.215 -20.491 1.00 76.69 112 MET A N 1
ATOM 872 C CA . MET A 1 112 ? 2.004 10.287 -19.518 1.00 76.69 112 MET A CA 1
ATOM 873 C C . MET A 1 112 ? 1.146 9.015 -19.504 1.00 76.69 112 MET A C 1
ATOM 875 O O . MET A 1 112 ? 0.647 8.618 -18.452 1.00 76.69 112 MET A O 1
ATOM 879 N N . MET A 1 113 ? 1.012 8.340 -20.649 1.00 83.56 113 MET A N 1
ATOM 880 C CA . MET A 1 113 ? 0.297 7.068 -20.766 1.00 83.56 113 MET A CA 1
ATOM 881 C C . MET A 1 113 ? 1.085 5.914 -20.133 1.00 83.56 113 MET A C 1
ATOM 883 O O . MET A 1 113 ? 0.479 5.028 -19.539 1.00 83.56 113 MET A O 1
ATOM 887 N N . ILE A 1 114 ? 2.419 5.948 -20.203 1.00 81.00 114 ILE A N 1
ATOM 888 C CA . ILE A 1 114 ? 3.324 4.969 -19.575 1.00 81.00 114 ILE A CA 1
ATOM 889 C C . ILE A 1 114 ? 3.420 5.197 -18.058 1.00 81.00 114 ILE A C 1
ATOM 891 O O . ILE A 1 114 ? 3.483 4.241 -17.286 1.00 81.00 114 ILE A O 1
ATOM 895 N N . LEU A 1 115 ? 3.373 6.451 -17.598 1.00 80.44 115 LEU A N 1
ATOM 896 C CA . LEU A 1 115 ? 3.377 6.784 -16.167 1.00 80.44 115 LEU A CA 1
ATOM 897 C C . LEU A 1 115 ? 2.084 6.377 -15.450 1.00 80.44 115 LEU A C 1
ATOM 899 O O . LEU A 1 115 ? 2.108 6.090 -14.251 1.00 80.44 115 LEU A O 1
ATOM 903 N N . LEU A 1 116 ? 0.964 6.314 -16.169 1.00 81.69 116 LEU A N 1
ATOM 904 C CA . LEU A 1 116 ? -0.332 5.941 -15.611 1.00 81.69 116 LEU A CA 1
ATOM 905 C C . LEU A 1 116 ? -0.321 4.543 -14.948 1.00 81.69 116 LEU A C 1
ATOM 907 O O . LEU A 1 116 ? -0.600 4.470 -13.749 1.00 81.69 116 LEU A O 1
ATOM 911 N N . PRO A 1 117 ? 0.045 3.437 -15.629 1.00 77.38 117 PRO A N 1
ATOM 912 C CA . PRO A 1 117 ? 0.117 2.119 -15.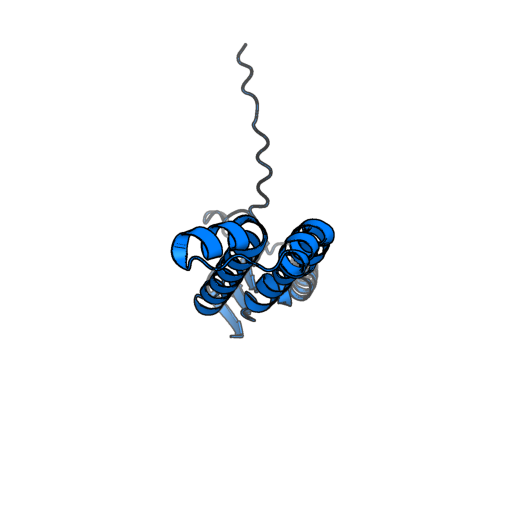000 1.00 77.38 117 PRO A CA 1
ATOM 913 C C . PRO A 1 117 ? 1.145 2.059 -13.863 1.00 77.38 117 PRO A C 1
ATOM 915 O O . PRO A 1 117 ? 0.893 1.376 -12.875 1.00 77.38 117 PRO A O 1
ATOM 918 N N . ILE A 1 118 ? 2.245 2.820 -13.941 1.00 79.44 118 ILE A N 1
ATOM 919 C CA . ILE A 1 118 ? 3.244 2.927 -12.862 1.00 79.44 118 ILE A CA 1
ATOM 920 C C . ILE A 1 118 ? 2.597 3.501 -11.589 1.00 79.44 118 ILE A C 1
ATOM 922 O O . ILE A 1 118 ? 2.815 2.981 -10.496 1.00 79.44 118 ILE A O 1
ATOM 926 N N . ALA A 1 119 ? 1.745 4.524 -11.708 1.00 76.75 119 ALA A N 1
ATOM 927 C CA . ALA A 1 119 ? 1.013 5.099 -10.577 1.00 76.75 119 ALA A CA 1
ATOM 928 C C . ALA A 1 119 ? -0.062 4.152 -10.004 1.00 76.75 119 ALA A C 1
ATOM 930 O O . ALA A 1 119 ? -0.289 4.134 -8.790 1.00 76.75 119 ALA A O 1
ATOM 931 N N . PHE A 1 120 ? -0.686 3.318 -10.839 1.00 79.44 120 PHE A N 1
ATOM 932 C CA . PHE A 1 120 ? -1.699 2.340 -10.416 1.00 79.44 120 PHE A CA 1
ATOM 933 C C . PHE A 1 120 ? -1.142 1.142 -9.632 1.00 79.44 120 PHE A C 1
ATOM 935 O O . PHE A 1 120 ? -1.919 0.367 -9.077 1.00 79.44 120 PHE A O 1
ATOM 942 N N . ILE A 1 121 ? 0.178 1.013 -9.496 1.00 77.25 121 ILE A N 1
ATOM 943 C CA . ILE A 1 121 ? 0.802 0.014 -8.615 1.00 77.25 121 ILE A CA 1
ATOM 944 C C . ILE A 1 121 ? 0.591 0.375 -7.126 1.00 77.25 121 ILE A C 1
ATOM 946 O O . ILE A 1 121 ? 0.535 -0.500 -6.264 1.00 77.25 121 ILE A O 1
ATOM 950 N N . THR A 1 122 ? 0.382 1.654 -6.805 1.00 72.38 122 THR A N 1
ATOM 951 C CA . THR A 1 122 ? 0.201 2.163 -5.430 1.00 72.38 122 THR A CA 1
ATOM 952 C C . THR A 1 122 ? -0.883 1.444 -4.599 1.00 72.38 122 THR A C 1
ATOM 954 O O . THR A 1 122 ? -0.590 1.053 -3.468 1.00 72.38 122 THR A O 1
ATOM 957 N N . PRO A 1 123 ? -2.120 1.209 -5.089 1.00 69.38 123 PRO A N 1
ATOM 958 C CA . PRO A 1 123 ? -3.128 0.446 -4.340 1.00 69.38 123 PRO A CA 1
ATOM 959 C C . PRO A 1 123 ? -2.710 -1.001 -4.024 1.00 69.38 123 PRO A C 1
ATOM 961 O O . PRO A 1 123 ? -3.172 -1.564 -3.032 1.00 69.38 123 PRO A O 1
ATOM 964 N N . ILE A 1 124 ? -1.797 -1.597 -4.799 1.00 69.69 124 ILE A N 1
ATOM 965 C CA . ILE A 1 124 ? -1.256 -2.935 -4.511 1.00 69.69 124 ILE A CA 1
ATOM 966 C C . ILE A 1 124 ? -0.391 -2.895 -3.243 1.00 69.69 124 ILE A C 1
ATOM 968 O O . ILE A 1 124 ? -0.435 -3.833 -2.450 1.00 69.69 124 ILE A O 1
ATOM 972 N N . MET A 1 125 ? 0.323 -1.791 -2.979 1.00 65.31 125 MET A N 1
ATOM 973 C CA . MET A 1 125 ? 1.095 -1.631 -1.737 1.00 65.31 125 MET A CA 1
ATOM 974 C C . MET A 1 125 ? 0.214 -1.683 -0.490 1.00 65.31 125 MET A C 1
ATOM 976 O O . MET A 1 125 ? 0.623 -2.259 0.515 1.00 65.31 125 MET A O 1
ATOM 980 N N . GLN A 1 126 ? -0.982 -1.091 -0.556 1.00 65.12 126 GLN A N 1
ATOM 981 C CA . GLN A 1 126 ? -1.945 -1.126 0.547 1.00 65.12 126 GLN A CA 1
ATOM 982 C C . GLN A 1 126 ? -2.359 -2.579 0.805 1.00 65.12 126 GLN A C 1
ATOM 984 O O . GLN A 1 126 ? -2.145 -3.111 1.890 1.00 65.12 126 GLN A O 1
ATOM 989 N N . TYR A 1 127 ? -2.750 -3.304 -0.247 1.00 65.31 127 TYR A N 1
ATOM 990 C CA . TYR A 1 127 ? -3.141 -4.708 -0.116 1.00 65.31 127 TYR A CA 1
ATOM 991 C C . TYR A 1 127 ? -2.050 -5.607 0.489 1.00 65.31 127 TYR A C 1
ATOM 993 O O . TYR A 1 127 ? -2.361 -6.490 1.286 1.00 65.31 127 TYR A O 1
ATOM 1001 N N . VAL A 1 128 ? -0.776 -5.379 0.155 1.00 63.44 128 VAL A N 1
ATOM 1002 C CA . VAL A 1 128 ? 0.344 -6.158 0.710 1.00 63.44 128 VAL A CA 1
ATOM 1003 C C . VAL A 1 128 ? 0.706 -5.745 2.144 1.00 63.44 128 VAL A C 1
ATOM 1005 O O . VAL A 1 128 ? 1.285 -6.531 2.894 1.00 63.44 128 VAL A O 1
ATOM 1008 N N . ALA A 1 129 ? 0.334 -4.539 2.569 1.00 60.19 129 ALA A N 1
ATOM 1009 C CA . ALA A 1 129 ? 0.501 -4.099 3.951 1.00 60.19 129 ALA A CA 1
ATOM 1010 C C . ALA A 1 129 ? -0.521 -4.733 4.914 1.00 60.19 129 ALA A C 1
ATOM 1012 O O . ALA A 1 129 ? -0.371 -4.577 6.133 1.00 60.19 129 ALA A O 1
ATOM 1013 N N . ARG A 1 130 ? -1.523 -5.459 4.394 1.00 66.19 130 ARG A N 1
ATOM 1014 C CA . ARG A 1 130 ? -2.488 -6.223 5.192 1.00 66.19 130 ARG A CA 1
ATOM 1015 C C . ARG A 1 130 ? -1.788 -7.321 5.977 1.00 66.19 130 ARG A C 1
ATOM 1017 O O . ARG A 1 130 ? -1.051 -8.132 5.429 1.00 66.19 130 ARG A O 1
ATOM 1024 N N . ASN A 1 131 ? -2.071 -7.372 7.269 1.00 67.44 131 ASN A N 1
ATOM 1025 C CA . ASN A 1 131 ? -1.491 -8.352 8.184 1.00 67.44 131 ASN A CA 1
ATOM 1026 C C . ASN A 1 131 ? -2.538 -9.235 8.845 1.00 67.44 131 ASN A C 1
ATOM 1028 O O . ASN A 1 131 ? -2.166 -10.072 9.654 1.00 67.44 131 ASN A O 1
ATOM 1032 N N . GLY A 1 132 ? -3.832 -9.021 8.573 1.00 65.00 132 GLY A N 1
ATOM 1033 C CA . GLY A 1 132 ? -4.905 -9.878 9.093 1.00 65.00 132 GLY A CA 1
ATOM 1034 C C . GLY A 1 132 ? -5.077 -9.838 10.618 1.00 65.00 132 GLY A C 1
ATOM 1035 O O . GLY A 1 132 ? -5.956 -10.508 11.149 1.00 65.00 132 GLY A O 1
ATOM 1036 N N . LYS A 1 133 ? -4.283 -9.012 11.306 1.00 75.19 133 LYS A N 1
ATOM 1037 C CA . LYS A 1 133 ? -4.163 -8.972 12.757 1.00 75.19 133 LYS A CA 1
ATOM 1038 C C . LYS A 1 133 ? -5.418 -8.397 13.412 1.00 75.19 133 LYS A C 1
ATOM 1040 O O . LYS A 1 133 ? -5.837 -7.284 13.076 1.00 75.19 133 LYS A O 1
ATOM 1045 N N . TYR A 1 134 ? -5.962 -9.124 14.385 1.00 76.38 134 TYR A N 1
ATOM 1046 C CA . TYR A 1 134 ? -7.088 -8.681 15.203 1.00 76.38 134 TYR A CA 1
ATOM 1047 C C . TYR A 1 134 ? -6.905 -9.110 16.666 1.00 76.38 134 TYR A C 1
ATOM 1049 O O . TYR A 1 134 ? -6.935 -10.294 16.994 1.00 76.38 134 TYR A O 1
ATOM 1057 N N . GLU A 1 135 ? -6.717 -8.144 17.562 1.00 79.00 135 GLU A N 1
ATOM 1058 C CA . GLU A 1 135 ? -6.525 -8.365 18.997 1.00 79.00 135 GLU A CA 1
ATOM 1059 C C . GLU A 1 135 ? -7.505 -7.506 19.800 1.00 79.00 135 GLU A C 1
ATOM 1061 O O . GLU A 1 135 ? -7.716 -6.326 19.507 1.00 79.00 135 GLU A O 1
ATOM 1066 N N . VAL A 1 136 ? -8.084 -8.079 20.853 1.00 80.06 136 VAL A N 1
ATOM 1067 C CA . VAL A 1 136 ? -9.000 -7.385 21.764 1.00 80.06 136 VAL A CA 1
ATOM 1068 C C . VAL A 1 136 ? -8.444 -7.446 23.180 1.00 80.06 136 VAL A C 1
ATOM 1070 O O . VAL A 1 136 ? -8.192 -8.521 23.727 1.00 80.06 136 VAL A O 1
ATOM 1073 N N . TYR A 1 137 ? -8.293 -6.275 23.787 1.00 79.19 137 TYR A N 1
ATOM 1074 C CA . TYR A 1 137 ? -7.809 -6.077 25.144 1.00 79.19 137 TYR A CA 1
ATOM 1075 C C . TYR A 1 137 ? -8.920 -5.486 26.006 1.00 79.19 137 TYR A C 1
ATOM 1077 O O . TYR A 1 137 ? -9.541 -4.497 25.621 1.00 79.19 137 TYR A O 1
ATOM 1085 N N . TYR A 1 138 ? -9.117 -6.024 27.202 1.00 78.19 138 TYR A N 1
ATOM 1086 C CA . TYR A 1 138 ? -9.975 -5.454 28.235 1.00 78.19 138 TYR A CA 1
ATOM 1087 C C . TYR A 1 138 ? -9.118 -5.043 29.417 1.00 78.19 138 TYR A C 1
ATOM 1089 O O . TYR A 1 138 ? -8.403 -5.866 29.981 1.00 78.19 138 TYR A O 1
ATOM 1097 N N . ASN A 1 139 ? -9.148 -3.760 29.766 1.00 75.62 139 ASN A N 1
ATOM 1098 C CA . ASN A 1 139 ? -8.362 -3.196 30.862 1.00 75.62 139 ASN A CA 1
ATOM 1099 C C . ASN A 1 139 ? -6.859 -3.573 30.825 1.00 75.62 139 ASN A C 1
ATOM 1101 O O . ASN A 1 139 ? -6.210 -3.733 31.852 1.00 75.62 139 ASN A O 1
ATOM 1105 N N . GLY A 1 140 ? -6.312 -3.751 29.616 1.00 65.56 140 GLY A N 1
ATOM 1106 C CA . GLY A 1 140 ? -4.920 -4.154 29.385 1.00 65.56 140 GLY A CA 1
ATOM 1107 C C . GLY A 1 140 ? -4.673 -5.665 29.284 1.00 65.56 140 GLY A C 1
ATOM 1108 O O . GLY A 1 140 ? -3.594 -6.053 28.845 1.00 65.56 140 GLY A O 1
ATOM 1109 N N . THR A 1 141 ? -5.651 -6.515 29.597 1.00 72.38 141 THR A N 1
ATOM 1110 C CA . THR A 1 141 ? -5.556 -7.976 29.454 1.00 72.38 141 THR A CA 1
ATOM 1111 C C . THR A 1 141 ? -6.084 -8.419 28.089 1.00 72.38 141 THR A C 1
ATOM 1113 O O . THR A 1 141 ? -7.172 -8.013 27.685 1.00 72.38 141 THR A O 1
ATOM 1116 N N . THR A 1 142 ? -5.335 -9.249 27.360 1.00 72.31 142 THR A N 1
ATOM 1117 C CA . THR A 1 142 ? -5.789 -9.862 26.099 1.00 72.31 142 THR A CA 1
ATOM 1118 C C . THR A 1 142 ? -6.928 -10.839 26.356 1.00 72.31 142 THR A C 1
ATOM 1120 O O . THR A 1 142 ? -6.746 -11.811 27.084 1.00 72.31 142 THR A O 1
ATOM 1123 N N . ILE A 1 143 ? -8.081 -10.603 25.729 1.00 77.94 143 ILE A N 1
ATOM 1124 C CA . ILE A 1 143 ? -9.224 -11.529 25.748 1.00 77.94 143 ILE A CA 1
ATOM 1125 C C . ILE A 1 143 ? -9.262 -12.365 24.469 1.00 77.94 143 ILE A C 1
ATOM 1127 O O . ILE A 1 143 ? -9.619 -13.538 24.507 1.00 77.94 143 ILE A O 1
ATOM 1131 N N . PHE A 1 144 ? -8.901 -11.769 23.332 1.00 76.50 144 PHE A N 1
ATOM 1132 C CA . PHE A 1 144 ? -8.983 -12.431 22.036 1.00 76.50 144 PHE A CA 1
ATOM 1133 C C . PHE A 1 144 ? -7.796 -12.048 21.161 1.00 76.50 144 PHE A C 1
ATOM 1135 O O . PHE A 1 144 ? -7.442 -10.869 21.076 1.00 76.50 144 PHE A O 1
ATOM 1142 N N . LEU A 1 145 ? -7.201 -13.048 20.514 1.00 73.81 145 LEU A N 1
ATOM 1143 C CA . LEU A 1 145 ? -6.098 -12.887 19.579 1.00 73.81 145 LEU A CA 1
ATOM 1144 C C . LEU A 1 145 ? -6.353 -13.775 18.365 1.00 73.81 145 LEU A C 1
ATOM 1146 O O . LEU A 1 145 ? -6.471 -14.992 18.493 1.00 73.81 145 LEU A O 1
ATOM 1150 N N . GLN A 1 146 ? -6.422 -13.148 17.197 1.00 66.19 146 GLN A N 1
ATOM 1151 C CA . GLN A 1 146 ? -6.454 -13.812 15.905 1.00 66.19 146 GLN A CA 1
ATOM 1152 C C . GLN A 1 146 ? -5.271 -13.288 15.086 1.00 66.19 146 GLN A C 1
ATOM 1154 O O . GLN A 1 146 ? -5.189 -12.090 14.785 1.00 66.19 146 GLN A O 1
ATOM 1159 N N . ALA A 1 147 ? -4.327 -14.196 14.831 1.00 53.44 147 ALA A N 1
ATOM 1160 C CA . ALA A 1 147 ? -3.121 -13.983 14.038 1.00 53.44 147 ALA A CA 1
ATOM 1161 C C . ALA A 1 147 ? -3.318 -14.506 12.614 1.00 53.44 147 ALA A C 1
ATOM 1163 O O . ALA A 1 147 ? -4.004 -15.544 12.467 1.00 53.44 147 ALA A O 1
#